Protein AF-A0A7X9HIU1-F1 (afdb_monomer_lite)

pLDDT: mean 94.87, std 4.96, range [56.41, 98.5]

Structure (mmCIF, N/CA/C/O backbone):
data_AF-A0A7X9HIU1-F1
#
_entry.id   AF-A0A7X9HIU1-F1
#
loop_
_atom_site.group_PDB
_atom_site.id
_atom_site.type_symbol
_atom_site.label_atom_id
_atom_site.label_alt_id
_atom_site.label_comp_id
_atom_site.label_asym_id
_atom_site.label_entity_id
_atom_site.label_seq_id
_atom_site.pdbx_PDB_ins_code
_atom_site.Cartn_x
_atom_site.Cartn_y
_atom_site.Cartn_z
_atom_site.occupancy
_atom_site.B_iso_or_equiv
_atom_site.auth_seq_id
_atom_site.auth_comp_id
_atom_site.auth_asym_id
_atom_site.auth_atom_id
_atom_site.pdbx_PDB_model_num
ATOM 1 N N . ALA A 1 1 ? 8.849 -2.759 -3.675 1.00 93.06 1 ALA A N 1
ATOM 2 C CA . ALA A 1 1 ? 7.814 -2.096 -4.500 1.00 93.06 1 ALA A CA 1
ATOM 3 C C . ALA A 1 1 ? 7.304 -3.008 -5.623 1.00 93.06 1 ALA A C 1
ATOM 5 O O . ALA A 1 1 ? 6.117 -3.291 -5.633 1.00 93.06 1 ALA A O 1
ATOM 6 N N . ALA A 1 2 ? 8.163 -3.540 -6.505 1.00 96.94 2 ALA A N 1
ATOM 7 C CA . ALA A 1 2 ? 7.735 -4.421 -7.608 1.00 96.94 2 ALA A CA 1
ATOM 8 C C . ALA A 1 2 ? 6.972 -5.684 -7.147 1.00 96.94 2 ALA A C 1
ATOM 10 O O . ALA A 1 2 ? 5.924 -6.000 -7.693 1.00 96.94 2 ALA A O 1
ATOM 11 N N . MET A 1 3 ? 7.424 -6.341 -6.072 1.00 96.50 3 MET A N 1
ATOM 12 C CA . MET A 1 3 ? 6.690 -7.457 -5.453 1.00 96.50 3 MET A CA 1
ATOM 13 C C . MET A 1 3 ? 5.281 -7.061 -4.973 1.00 96.50 3 MET A C 1
ATOM 15 O O . MET A 1 3 ? 4.337 -7.822 -5.133 1.00 96.50 3 MET A O 1
ATOM 19 N N . ILE A 1 4 ? 5.121 -5.850 -4.422 1.00 96.81 4 ILE A N 1
ATOM 20 C CA . ILE A 1 4 ? 3.811 -5.339 -3.981 1.00 96.81 4 ILE A CA 1
ATOM 21 C C . ILE A 1 4 ? 2.892 -5.179 -5.194 1.00 96.81 4 ILE A C 1
ATOM 23 O O . ILE A 1 4 ? 1.746 -5.608 -5.145 1.00 96.81 4 ILE A O 1
ATOM 27 N N . ARG A 1 5 ? 3.409 -4.622 -6.299 1.00 97.81 5 ARG A N 1
ATOM 28 C CA . ARG A 1 5 ? 2.667 -4.546 -7.562 1.00 97.81 5 ARG A CA 1
ATOM 29 C C . ARG A 1 5 ? 2.257 -5.930 -8.061 1.00 97.81 5 ARG A C 1
ATOM 31 O O . ARG A 1 5 ? 1.099 -6.092 -8.409 1.00 97.81 5 ARG A O 1
ATOM 38 N N . ARG A 1 6 ? 3.152 -6.926 -8.019 1.00 97.12 6 ARG A N 1
ATOM 39 C CA . ARG A 1 6 ? 2.823 -8.311 -8.400 1.00 97.12 6 ARG A CA 1
ATOM 40 C C . ARG A 1 6 ? 1.658 -8.864 -7.586 1.00 97.12 6 ARG A C 1
ATOM 42 O O . ARG A 1 6 ? 0.730 -9.407 -8.167 1.00 97.12 6 ARG A O 1
ATOM 49 N N . ASN A 1 7 ? 1.654 -8.647 -6.272 1.00 96.81 7 ASN A N 1
ATOM 50 C CA . ASN A 1 7 ? 0.540 -9.068 -5.421 1.00 96.81 7 ASN A CA 1
ATOM 51 C C . ASN A 1 7 ? -0.773 -8.354 -5.784 1.00 96.81 7 ASN A C 1
ATOM 53 O O . ASN A 1 7 ? -1.825 -8.983 -5.774 1.00 96.81 7 ASN A O 1
ATOM 57 N N . ILE A 1 8 ? -0.727 -7.060 -6.115 1.00 97.38 8 ILE A N 1
ATOM 58 C CA . ILE A 1 8 ? -1.911 -6.293 -6.541 1.00 97.38 8 ILE A CA 1
ATOM 59 C C . ILE A 1 8 ? -2.429 -6.786 -7.893 1.00 97.38 8 ILE A C 1
ATOM 61 O O . ILE A 1 8 ? -3.634 -6.964 -8.047 1.00 97.38 8 ILE A O 1
ATOM 65 N N . ASP A 1 9 ? -1.535 -7.041 -8.848 1.00 96.44 9 ASP A N 1
ATOM 66 C CA . ASP A 1 9 ? -1.896 -7.599 -10.151 1.00 96.44 9 ASP A CA 1
ATOM 67 C C . ASP A 1 9 ? -2.549 -8.981 -9.978 1.00 96.44 9 ASP A C 1
ATOM 69 O O . ASP A 1 9 ? -3.606 -9.229 -10.552 1.00 96.44 9 ASP A O 1
ATOM 73 N N . THR A 1 10 ? -2.018 -9.835 -9.094 1.00 96.44 10 THR A N 1
ATOM 74 C CA . THR A 1 10 ? -2.649 -11.118 -8.743 1.00 96.44 10 THR A CA 1
ATOM 75 C C . THR A 1 10 ? -4.026 -10.930 -8.106 1.00 96.44 10 THR A C 1
ATOM 77 O O . THR A 1 10 ? -4.976 -11.588 -8.508 1.00 96.44 10 THR A O 1
ATOM 80 N N . LEU A 1 11 ? -4.194 -10.015 -7.145 1.00 97.38 11 LEU A N 1
ATOM 81 C CA . LEU A 1 11 ? -5.517 -9.721 -6.571 1.00 97.38 11 LEU A CA 1
ATOM 82 C C . LEU A 1 11 ? -6.519 -9.288 -7.653 1.00 97.38 11 LEU A C 1
ATOM 84 O O . LEU A 1 11 ? -7.678 -9.708 -7.631 1.00 97.38 11 LEU A O 1
ATOM 88 N N . LYS A 1 12 ? -6.058 -8.510 -8.636 1.00 96.50 12 LYS A N 1
ATOM 89 C CA . LYS A 1 12 ? -6.869 -8.068 -9.771 1.00 96.50 12 LYS A CA 1
ATOM 90 C C . LYS A 1 12 ? -7.303 -9.226 -10.673 1.00 96.50 12 LYS A C 1
ATOM 92 O O . LYS A 1 12 ? -8.432 -9.201 -11.155 1.00 96.50 12 LYS A O 1
ATOM 97 N N . GLU A 1 13 ? -6.467 -10.248 -10.864 1.00 97.00 13 GLU A N 1
ATOM 98 C CA . GLU A 1 13 ? -6.839 -11.487 -11.574 1.00 97.00 13 GLU A CA 1
ATOM 99 C C . GLU A 1 13 ? -8.002 -12.222 -10.882 1.00 97.00 13 GLU A C 1
ATOM 101 O O . GLU A 1 13 ? -8.840 -12.816 -11.556 1.00 97.00 13 GLU A O 1
ATOM 106 N N . TYR A 1 14 ? -8.118 -12.103 -9.554 1.00 97.25 14 TYR A N 1
ATOM 107 C CA . TYR A 1 14 ? -9.252 -12.613 -8.769 1.00 97.25 14 TYR A CA 1
ATOM 108 C C . TYR A 1 14 ? -10.429 -11.624 -8.658 1.00 97.25 14 TYR A C 1
ATOM 110 O O . TYR A 1 14 ? -11.340 -11.829 -7.857 1.00 97.25 14 TYR A O 1
ATOM 118 N N . GLY A 1 15 ? -10.432 -10.540 -9.440 1.00 97.19 15 GLY A N 1
ATOM 119 C CA . GLY A 1 15 ? -11.500 -9.537 -9.439 1.00 97.19 15 GLY A CA 1
ATOM 120 C C . GLY A 1 15 ? -11.472 -8.573 -8.247 1.00 97.19 15 GLY A C 1
ATOM 121 O O . GLY A 1 15 ? -12.428 -7.826 -8.043 1.00 97.19 15 GLY A O 1
ATOM 122 N N . ILE A 1 16 ? -10.391 -8.555 -7.462 1.00 97.75 16 ILE A N 1
ATOM 123 C CA . ILE A 1 16 ? -10.243 -7.669 -6.305 1.00 97.75 16 ILE A CA 1
ATOM 124 C C . ILE A 1 16 ? -9.525 -6.390 -6.742 1.00 97.75 16 ILE A C 1
ATOM 126 O O . ILE A 1 16 ? -8.350 -6.402 -7.108 1.00 97.75 16 ILE A O 1
ATOM 130 N N . SER A 1 17 ? -10.230 -5.261 -6.675 1.00 96.00 17 SER A N 1
ATOM 131 C CA . SER A 1 17 ? -9.656 -3.942 -6.955 1.00 96.00 17 SER A CA 1
ATOM 132 C C . SER A 1 17 ? -9.084 -3.314 -5.685 1.00 96.00 17 SER A C 1
ATOM 134 O O . SER A 1 17 ? -9.811 -3.082 -4.721 1.00 96.00 17 SER A O 1
ATOM 136 N N . VAL A 1 18 ? -7.793 -2.977 -5.703 1.00 97.56 18 VAL A N 1
ATOM 137 C CA . VAL A 1 18 ? -7.126 -2.256 -4.610 1.00 97.56 18 VAL A CA 1
ATOM 138 C C . VAL A 1 18 ? -7.169 -0.755 -4.899 1.00 97.56 18 VAL A C 1
ATOM 140 O O . VAL A 1 18 ? -6.541 -0.288 -5.845 1.00 97.56 18 VAL A O 1
ATOM 143 N N . SER A 1 19 ? -7.913 0.004 -4.092 1.00 97.31 19 SER A N 1
ATOM 144 C CA . SER A 1 19 ? -8.050 1.461 -4.244 1.00 97.31 19 SER A CA 1
ATOM 145 C C . SER A 1 19 ? -6.983 2.262 -3.498 1.00 97.31 19 SER A C 1
ATOM 147 O O . SER A 1 19 ? -6.698 3.396 -3.869 1.00 97.31 19 SER A O 1
ATOM 149 N N . GLU A 1 20 ? -6.409 1.694 -2.438 1.00 97.06 20 GLU A N 1
ATOM 150 C CA . GLU A 1 20 ? -5.400 2.340 -1.601 1.00 97.06 20 GLU A CA 1
ATOM 151 C C . GLU A 1 20 ? -4.540 1.305 -0.866 1.00 97.06 20 GLU A C 1
ATOM 153 O O . GLU A 1 20 ? -4.964 0.169 -0.645 1.00 97.06 20 GLU A O 1
ATOM 158 N N . ILE A 1 21 ? -3.339 1.706 -0.448 1.00 97.12 21 ILE A N 1
ATOM 159 C CA . ILE A 1 21 ? -2.451 0.903 0.398 1.00 97.12 21 ILE A CA 1
ATOM 160 C C . ILE A 1 21 ? -2.119 1.706 1.648 1.00 97.12 21 ILE A C 1
ATOM 162 O O . ILE A 1 21 ? -1.564 2.799 1.563 1.00 97.12 21 ILE A O 1
ATOM 166 N N . ARG A 1 22 ? -2.383 1.139 2.826 1.00 95.44 22 ARG A N 1
ATOM 167 C CA . ARG A 1 22 ? -1.983 1.737 4.105 1.00 95.44 22 ARG A CA 1
ATOM 168 C C . ARG A 1 22 ? -0.627 1.181 4.526 1.00 95.44 22 ARG A C 1
ATOM 170 O O . ARG A 1 22 ? -0.509 0.003 4.851 1.00 95.44 22 ARG A O 1
ATOM 177 N N . ALA A 1 23 ? 0.405 2.016 4.474 1.00 95.00 23 ALA A N 1
ATOM 178 C CA . ALA A 1 23 ? 1.755 1.666 4.891 1.00 95.00 23 ALA A CA 1
ATOM 179 C C . ALA A 1 23 ? 1.914 1.873 6.400 1.00 95.00 23 ALA A C 1
ATOM 181 O O . ALA A 1 23 ? 1.660 2.961 6.913 1.00 95.00 23 ALA A O 1
ATOM 182 N N . LEU A 1 24 ? 2.379 0.829 7.087 1.00 92.69 24 LEU A N 1
ATOM 183 C CA . LEU A 1 24 ? 2.575 0.796 8.536 1.00 92.69 24 LEU A CA 1
ATOM 184 C C . LEU A 1 24 ? 4.041 0.475 8.878 1.00 92.69 24 LEU A C 1
ATOM 186 O O . LEU A 1 24 ? 4.794 -0.026 8.035 1.00 92.69 24 LEU A O 1
ATOM 190 N N . GLY A 1 25 ? 4.442 0.743 10.123 1.00 86.00 25 GLY A N 1
ATOM 191 C CA . GLY A 1 25 ? 5.772 0.419 10.647 1.00 86.00 25 GLY A CA 1
ATOM 192 C C . GLY A 1 25 ? 6.917 1.209 10.000 1.00 86.00 25 GLY A C 1
ATOM 193 O O . GLY A 1 25 ? 6.719 2.241 9.359 1.00 86.00 25 GLY A O 1
ATOM 194 N N . GLY A 1 26 ? 8.154 0.720 10.145 1.00 85.88 26 GLY A N 1
ATOM 195 C CA . GLY A 1 26 ? 9.356 1.444 9.701 1.00 85.88 26 GLY A CA 1
ATOM 196 C C . GLY A 1 26 ? 9.353 1.826 8.213 1.00 85.88 26 GLY A C 1
ATOM 197 O O . GLY A 1 26 ? 9.811 2.908 7.850 1.00 85.88 26 GLY A O 1
ATOM 198 N N . GLY A 1 27 ? 8.757 0.992 7.355 1.00 83.00 27 GLY A N 1
ATOM 199 C CA . GLY A 1 27 ? 8.625 1.254 5.918 1.00 83.00 27 GLY A CA 1
ATOM 200 C C . GLY A 1 27 ? 7.650 2.381 5.548 1.00 83.00 27 GLY A C 1
ATOM 201 O O . GLY A 1 27 ? 7.597 2.757 4.376 1.00 83.00 27 GLY A O 1
ATOM 202 N N . ALA A 1 28 ? 6.882 2.904 6.508 1.00 92.25 28 ALA A N 1
ATOM 203 C CA . ALA A 1 28 ? 5.998 4.057 6.342 1.00 92.25 28 ALA A CA 1
ATOM 204 C C . ALA A 1 28 ? 6.692 5.394 6.648 1.00 92.25 28 ALA A C 1
ATOM 206 O O . ALA A 1 28 ? 6.236 6.431 6.178 1.00 92.25 28 ALA A O 1
ATOM 207 N N . ARG A 1 29 ? 7.814 5.382 7.384 1.00 93.06 29 ARG A N 1
ATOM 208 C CA . ARG A 1 29 ? 8.516 6.598 7.840 1.00 93.06 29 ARG A CA 1
ATOM 209 C C . ARG A 1 29 ? 9.317 7.315 6.753 1.00 93.06 29 ARG A C 1
ATOM 211 O O . ARG A 1 29 ? 9.795 8.416 6.992 1.00 93.06 29 ARG A O 1
ATOM 218 N N . SER A 1 30 ? 9.511 6.697 5.587 1.00 96.12 30 SER A N 1
ATOM 219 C CA . SER A 1 30 ? 10.265 7.288 4.479 1.00 96.12 30 SER A CA 1
ATOM 220 C C . SER A 1 30 ? 9.320 7.807 3.390 1.00 96.12 30 SER A C 1
ATOM 222 O O . SER A 1 30 ? 8.762 6.995 2.644 1.00 96.12 30 SER A O 1
ATOM 224 N N . PRO A 1 31 ? 9.186 9.141 3.235 1.00 97.00 31 PRO A N 1
ATOM 225 C CA . PRO A 1 31 ? 8.373 9.741 2.177 1.00 97.00 31 PRO A CA 1
ATOM 226 C C . PRO A 1 31 ? 8.808 9.291 0.780 1.00 97.00 31 PRO A C 1
ATOM 228 O O . PRO A 1 31 ? 7.975 8.933 -0.046 1.00 97.00 31 PRO A O 1
ATOM 231 N N . LEU A 1 32 ? 10.124 9.210 0.543 1.00 97.12 32 LEU A N 1
ATOM 232 C CA . LEU A 1 32 ? 10.677 8.744 -0.729 1.00 97.12 32 LEU A CA 1
ATOM 233 C C . LEU A 1 32 ? 10.237 7.310 -1.043 1.00 97.12 32 LEU A C 1
ATOM 235 O O . LEU A 1 32 ? 9.743 7.042 -2.136 1.00 97.12 32 LEU A O 1
ATOM 239 N N . TRP A 1 33 ? 10.372 6.381 -0.091 1.00 97.06 33 TRP A N 1
ATOM 240 C CA . TRP A 1 33 ? 9.931 5.004 -0.316 1.00 97.06 33 TRP A CA 1
ATOM 241 C C . TRP A 1 33 ? 8.418 4.899 -0.498 1.00 97.06 33 TRP A C 1
ATOM 243 O O . TRP A 1 33 ? 7.964 4.050 -1.266 1.00 97.06 33 TRP A O 1
ATOM 253 N N . ASN A 1 34 ? 7.630 5.738 0.178 1.00 98.06 34 ASN A N 1
ATOM 254 C CA . ASN A 1 34 ? 6.186 5.801 -0.033 1.00 98.06 34 ASN A CA 1
ATOM 255 C C . ASN A 1 34 ? 5.841 6.268 -1.449 1.00 98.06 34 ASN A C 1
ATOM 257 O O . ASN A 1 34 ? 5.045 5.602 -2.109 1.00 98.06 34 ASN A O 1
ATOM 261 N N . GLN A 1 35 ? 6.509 7.306 -1.955 1.00 98.31 35 GLN A N 1
ATOM 262 C CA . GLN A 1 35 ? 6.324 7.763 -3.331 1.00 98.31 35 GLN A CA 1
ATOM 263 C C . GLN A 1 35 ? 6.742 6.693 -4.352 1.00 98.31 35 GLN A C 1
ATOM 265 O O . GLN A 1 35 ? 5.974 6.380 -5.254 1.00 98.31 35 GLN A O 1
ATOM 270 N N . ILE A 1 36 ? 7.896 6.036 -4.162 1.00 97.75 36 ILE A N 1
ATOM 271 C CA . ILE A 1 36 ? 8.346 4.931 -5.032 1.00 97.75 36 ILE A CA 1
ATOM 272 C C . ILE A 1 36 ? 7.320 3.791 -5.054 1.00 97.75 36 ILE A C 1
ATOM 274 O O . ILE A 1 36 ? 7.078 3.192 -6.101 1.00 97.75 36 ILE A O 1
ATOM 278 N N . LYS A 1 37 ? 6.721 3.453 -3.903 1.00 97.75 37 LYS A N 1
ATOM 279 C CA . LYS A 1 37 ? 5.654 2.444 -3.839 1.00 97.75 37 LYS A CA 1
ATOM 280 C C . LYS A 1 37 ? 4.434 2.903 -4.641 1.00 97.75 37 LYS A C 1
ATOM 282 O O . LYS A 1 37 ? 3.979 2.107 -5.453 1.00 97.75 37 LYS A O 1
ATOM 287 N N . ALA A 1 38 ? 3.972 4.143 -4.456 1.00 98.44 38 ALA A N 1
ATOM 288 C CA . ALA A 1 38 ? 2.823 4.703 -5.174 1.00 98.44 38 ALA A CA 1
ATOM 289 C C . ALA A 1 38 ? 3.034 4.683 -6.694 1.00 98.44 38 ALA A C 1
ATOM 291 O O . ALA A 1 38 ? 2.199 4.176 -7.439 1.00 98.44 38 ALA A O 1
ATOM 292 N N . ASP A 1 39 ? 4.184 5.178 -7.147 1.00 98.50 39 ASP A N 1
ATOM 293 C CA . ASP A 1 39 ? 4.526 5.258 -8.566 1.00 98.50 39 ASP A CA 1
ATOM 294 C C . ASP A 1 39 ? 4.700 3.870 -9.194 1.00 98.50 39 ASP A C 1
ATOM 296 O O . ASP A 1 39 ? 4.274 3.635 -10.323 1.00 98.50 39 ASP A O 1
ATOM 300 N N . MET A 1 40 ? 5.307 2.929 -8.460 1.00 98.25 40 MET A N 1
ATOM 301 C CA . MET A 1 40 ? 5.482 1.557 -8.927 1.00 98.25 40 MET A CA 1
ATOM 302 C C . MET A 1 40 ? 4.141 0.842 -9.077 1.00 98.25 40 MET A C 1
ATOM 304 O O . MET A 1 40 ? 3.927 0.202 -10.103 1.00 98.25 40 MET A O 1
ATOM 308 N N . THR A 1 41 ? 3.276 0.892 -8.058 1.00 97.75 41 THR A N 1
ATOM 309 C CA . THR A 1 41 ? 2.013 0.135 -8.025 1.00 97.75 41 THR A CA 1
ATOM 310 C C . THR A 1 41 ? 0.890 0.813 -8.800 1.00 97.75 41 THR A C 1
ATOM 312 O O . THR A 1 41 ? -0.063 0.137 -9.172 1.00 97.75 41 THR A O 1
ATOM 315 N N . GLY A 1 42 ? 0.973 2.127 -9.026 1.00 97.12 42 GLY A N 1
ATOM 316 C CA . GLY A 1 42 ? -0.144 2.912 -9.548 1.00 97.12 42 GLY A CA 1
ATOM 317 C C . GLY A 1 42 ? -1.297 3.063 -8.550 1.00 97.12 42 GLY A C 1
ATOM 318 O O . GLY A 1 42 ? -2.397 3.433 -8.950 1.00 97.12 42 GLY A O 1
ATOM 319 N N . VAL A 1 43 ? -1.064 2.778 -7.263 1.00 97.94 43 VAL A N 1
ATOM 320 C CA . VAL A 1 43 ? -2.071 2.830 -6.194 1.00 97.94 43 VAL A CA 1
ATOM 321 C C . VAL A 1 43 ? -1.613 3.813 -5.111 1.00 97.94 43 VAL A C 1
ATOM 323 O O . VAL A 1 43 ? -0.459 3.718 -4.683 1.00 97.94 43 VAL A O 1
ATOM 326 N N . PRO A 1 44 ? -2.480 4.724 -4.628 1.00 98.31 44 PRO A N 1
ATOM 327 C CA . PRO A 1 44 ? -2.140 5.649 -3.550 1.00 98.31 44 PRO A CA 1
ATOM 328 C C . PRO A 1 44 ? -1.620 4.943 -2.293 1.00 98.31 44 PRO A C 1
ATOM 330 O O . PRO A 1 44 ? -2.195 3.945 -1.845 1.00 98.31 44 PRO A O 1
ATOM 333 N N . ILE A 1 45 ? -0.555 5.488 -1.701 1.00 98.31 45 ILE A N 1
ATOM 334 C CA . ILE A 1 45 ? -0.018 5.039 -0.410 1.00 98.31 45 ILE A CA 1
ATOM 335 C C . ILE A 1 45 ? -0.422 6.035 0.669 1.00 98.31 45 ILE A C 1
ATOM 337 O O . ILE A 1 45 ? -0.132 7.220 0.547 1.00 98.31 45 ILE A O 1
ATOM 341 N N . LEU A 1 46 ? -1.034 5.557 1.746 1.00 97.81 46 LEU A N 1
ATOM 342 C CA . LEU A 1 46 ? -1.385 6.361 2.911 1.00 97.81 46 LEU A CA 1
ATOM 343 C C . LEU A 1 46 ? -0.561 5.906 4.114 1.00 97.81 46 LEU A C 1
ATOM 345 O O . LEU A 1 46 ? -0.357 4.708 4.314 1.00 97.81 46 LEU A O 1
ATOM 349 N N . THR A 1 47 ? -0.119 6.848 4.936 1.00 96.69 47 THR A N 1
ATOM 350 C CA . THR A 1 47 ? 0.476 6.574 6.251 1.00 96.69 47 THR A CA 1
ATOM 351 C C . THR A 1 47 ? -0.508 6.953 7.351 1.00 96.69 47 THR A C 1
ATOM 353 O O . THR A 1 47 ? -1.456 7.708 7.125 1.00 96.69 47 THR A O 1
ATOM 356 N N . VAL A 1 48 ? -0.312 6.419 8.552 1.00 94.75 48 VAL A N 1
ATOM 357 C CA . VAL A 1 48 ? -1.162 6.704 9.715 1.00 94.75 48 VAL A CA 1
ATOM 358 C C . VAL A 1 48 ? -0.380 7.458 10.785 1.00 94.75 48 VAL A C 1
ATOM 360 O O . VAL A 1 48 ? 0.845 7.382 10.828 1.00 94.75 48 VAL A O 1
ATOM 363 N N . GLU A 1 49 ? -1.082 8.208 11.633 1.00 91.75 49 GLU A N 1
ATOM 364 C CA . GLU A 1 49 ? -0.454 8.977 12.719 1.00 91.75 49 GLU A CA 1
ATOM 365 C C . GLU A 1 49 ? 0.142 8.079 13.811 1.00 91.75 49 GLU A C 1
ATOM 367 O O . GLU A 1 49 ? 1.155 8.432 14.410 1.00 91.75 49 GLU A O 1
ATOM 372 N N . ASN A 1 50 ? -0.485 6.928 14.074 1.00 85.50 50 ASN A N 1
ATOM 373 C CA . ASN A 1 50 ? -0.088 6.032 15.151 1.00 85.50 50 ASN A CA 1
ATOM 374 C C . ASN A 1 50 ? 0.837 4.920 14.639 1.00 85.50 50 ASN A C 1
ATOM 376 O O . ASN A 1 50 ? 0.417 4.078 13.845 1.00 85.50 50 ASN A O 1
ATOM 380 N N . ASP A 1 51 ? 2.075 4.894 15.133 1.00 82.88 51 ASP A N 1
ATOM 381 C CA . ASP A 1 51 ? 3.057 3.859 14.795 1.00 82.88 51 ASP A CA 1
ATOM 382 C C . ASP A 1 51 ? 2.697 2.487 15.411 1.00 82.88 51 ASP A C 1
ATOM 384 O O . ASP A 1 51 ? 2.961 1.448 14.800 1.00 82.88 51 ASP A O 1
ATOM 388 N N . GLU A 1 52 ? 2.004 2.464 16.557 1.00 87.31 52 GLU A N 1
ATOM 389 C CA . GLU A 1 52 ? 1.592 1.260 17.300 1.00 87.31 52 GLU A CA 1
ATOM 390 C C . GLU A 1 52 ? 0.269 0.678 16.775 1.00 87.31 52 GLU A C 1
ATOM 392 O O . GLU A 1 52 ? -0.675 0.378 17.513 1.00 87.31 52 GLU A O 1
ATOM 397 N N . THR A 1 53 ? 0.180 0.515 15.455 1.00 90.12 53 THR A N 1
ATOM 398 C CA . THR A 1 53 ? -1.036 0.025 14.785 1.00 90.12 53 THR A CA 1
ATOM 399 C C . THR A 1 53 ? -1.593 -1.310 15.299 1.00 90.12 53 THR A C 1
ATOM 401 O O . THR A 1 53 ? -2.822 -1.413 15.368 1.00 90.12 53 THR A O 1
ATOM 404 N N . PRO A 1 54 ? -0.788 -2.309 15.729 1.00 92.12 54 PRO A N 1
ATOM 405 C CA . PRO A 1 54 ? -1.343 -3.531 16.313 1.00 92.12 54 PRO A CA 1
ATOM 406 C C . PRO A 1 54 ? -2.061 -3.270 17.643 1.00 92.12 54 PRO A C 1
ATOM 408 O O . PRO A 1 54 ? -3.132 -3.826 17.881 1.00 92.12 54 PRO A O 1
ATOM 411 N N . ALA A 1 55 ? -1.512 -2.387 18.485 1.00 93.38 55 ALA A N 1
ATOM 412 C CA . ALA A 1 55 ? -2.113 -2.025 19.767 1.00 93.38 55 ALA A CA 1
ATOM 413 C C . ALA A 1 55 ? -3.436 -1.272 19.568 1.00 93.38 55 ALA A C 1
ATOM 415 O O . ALA A 1 55 ? -4.418 -1.557 20.252 1.00 93.38 55 ALA A O 1
ATOM 416 N N . VAL A 1 56 ? -3.499 -0.373 18.579 1.00 93.25 56 VAL A N 1
ATOM 417 C CA . VAL A 1 56 ? -4.753 0.295 18.191 1.00 93.25 56 VAL A CA 1
ATOM 418 C C . VAL A 1 56 ? -5.797 -0.718 17.731 1.00 93.25 56 VAL A C 1
ATOM 420 O O . VAL A 1 56 ? -6.950 -0.625 18.141 1.00 93.25 56 VAL A O 1
ATOM 423 N N . GLY A 1 57 ? -5.408 -1.706 16.920 1.00 93.81 57 GLY A N 1
ATOM 424 C CA . GLY A 1 57 ? -6.310 -2.777 16.492 1.00 93.81 57 GLY A CA 1
ATOM 425 C C . GLY A 1 57 ? -6.870 -3.578 17.670 1.00 93.81 57 GLY A C 1
ATOM 426 O O . GLY A 1 57 ? -8.076 -3.810 17.740 1.00 93.81 57 GLY A O 1
ATOM 427 N N . ALA A 1 58 ? -6.021 -3.932 18.638 1.00 95.69 58 ALA A N 1
ATOM 428 C CA . ALA A 1 58 ? -6.453 -4.605 19.862 1.00 95.69 58 ALA A CA 1
ATOM 429 C C . ALA A 1 58 ? -7.418 -3.738 20.691 1.00 95.69 58 ALA A C 1
ATOM 431 O O . ALA A 1 58 ? -8.438 -4.237 21.163 1.00 95.69 58 ALA A O 1
ATOM 432 N N . ALA A 1 59 ? -7.145 -2.436 20.821 1.00 94.44 59 ALA A N 1
ATOM 433 C CA . ALA A 1 59 ? -8.020 -1.499 21.526 1.00 94.44 59 ALA A CA 1
ATOM 434 C C . ALA A 1 59 ? -9.378 -1.316 20.826 1.00 94.44 59 ALA A C 1
ATOM 436 O O . ALA A 1 59 ? -10.402 -1.237 21.500 1.00 94.44 59 ALA A O 1
ATOM 437 N N . VAL A 1 60 ? -9.404 -1.295 19.488 1.00 95.56 60 VAL A N 1
ATOM 438 C CA . VAL A 1 60 ? -10.644 -1.273 18.693 1.00 95.56 60 VAL A CA 1
ATOM 439 C C . VAL A 1 60 ? -11.503 -2.503 18.999 1.00 95.56 60 VAL A C 1
ATOM 441 O O . VAL A 1 60 ? -12.688 -2.354 19.288 1.00 95.56 60 VAL A O 1
ATOM 444 N N . LEU A 1 61 ? -10.906 -3.700 18.981 1.00 96.44 61 LEU A N 1
ATOM 445 C CA . LEU A 1 61 ? -11.614 -4.954 19.262 1.00 96.44 61 LEU A CA 1
ATOM 446 C C . LEU A 1 61 ? -12.110 -5.020 20.713 1.00 96.44 61 LEU A C 1
ATOM 448 O O . LEU A 1 61 ? -13.259 -5.371 20.956 1.00 96.44 61 LEU A O 1
ATOM 452 N N . ALA A 1 62 ? -11.270 -4.643 21.680 1.00 96.19 62 ALA A N 1
ATOM 453 C CA . ALA A 1 62 ? -11.658 -4.616 23.089 1.00 96.19 62 ALA A CA 1
ATOM 454 C C . ALA A 1 62 ? -12.755 -3.576 23.370 1.00 96.19 62 ALA A C 1
ATOM 456 O O . ALA A 1 62 ? -13.654 -3.821 24.173 1.00 96.19 62 ALA A O 1
ATOM 457 N N . GLY A 1 63 ? -12.701 -2.417 22.710 1.00 95.25 63 GLY A N 1
ATOM 458 C CA . GLY A 1 63 ? -13.711 -1.372 22.834 1.00 95.25 63 GLY A CA 1
ATOM 459 C C . GLY A 1 63 ? -15.072 -1.787 22.271 1.00 95.25 63 GLY A C 1
ATOM 460 O O . GLY A 1 63 ? -16.094 -1.485 22.876 1.00 95.25 63 GLY A O 1
ATOM 461 N N . GLU A 1 64 ? -15.109 -2.519 21.158 1.00 95.94 64 GLU A N 1
ATOM 462 C CA . GLU A 1 64 ? -16.362 -3.087 20.642 1.00 95.94 64 GLU A CA 1
ATOM 463 C C . GLU A 1 64 ? -16.890 -4.205 21.557 1.00 95.94 64 GLU A C 1
ATOM 465 O O . GLU A 1 64 ? -18.023 -4.118 22.027 1.00 95.94 64 GLU A O 1
ATOM 470 N N . GLY A 1 65 ? -16.045 -5.165 21.951 1.00 96.00 65 GLY A N 1
ATOM 471 C CA . GLY A 1 65 ? -16.449 -6.271 22.830 1.00 96.00 65 GLY A CA 1
ATOM 472 C C . GLY A 1 65 ? -16.866 -5.855 24.249 1.00 96.00 65 GLY A C 1
ATOM 473 O O . GLY A 1 65 ? -17.582 -6.593 24.922 1.00 96.00 65 GLY A O 1
ATOM 474 N N . SER A 1 66 ? -16.446 -4.672 24.710 1.00 96.62 66 SER A N 1
ATOM 475 C CA . SER A 1 66 ? -16.870 -4.079 25.991 1.00 96.62 66 SER A CA 1
ATOM 476 C C . SER A 1 66 ? -18.075 -3.137 25.870 1.00 96.62 66 SER A C 1
ATOM 478 O O . SER A 1 66 ? -18.541 -2.618 26.883 1.00 96.62 66 SER A O 1
ATOM 480 N N . GLY A 1 67 ? -18.586 -2.903 24.657 1.00 95.12 67 GLY A N 1
ATOM 481 C CA . GLY A 1 67 ? -19.691 -1.978 24.392 1.00 95.12 67 GLY A CA 1
ATOM 482 C C . GLY A 1 67 ? -19.313 -0.492 24.445 1.00 95.12 67 GLY A C 1
ATOM 483 O O . GLY A 1 67 ? -20.198 0.360 24.405 1.00 95.12 67 GLY A O 1
ATOM 484 N N . LEU A 1 68 ? -18.018 -0.158 24.517 1.00 96.44 68 LEU A N 1
ATOM 485 C CA . LEU A 1 68 ? -17.530 1.225 24.452 1.00 96.44 68 LEU A CA 1
ATOM 486 C C . LEU A 1 68 ? -17.773 1.848 23.070 1.00 96.44 68 LEU A C 1
ATOM 488 O O . LEU A 1 68 ? -18.049 3.044 22.967 1.00 96.44 68 LEU A O 1
ATOM 492 N N . PHE A 1 69 ? -17.675 1.043 22.010 1.00 95.62 69 PHE A N 1
ATOM 493 C CA . PHE A 1 69 ? -17.995 1.458 20.648 1.00 95.62 69 PHE A CA 1
ATOM 494 C C . PHE A 1 69 ? -19.179 0.659 20.099 1.00 95.62 69 PHE A C 1
ATOM 496 O O . PHE A 1 69 ? -19.257 -0.543 20.339 1.00 95.62 69 PHE A O 1
ATOM 503 N N . PRO A 1 70 ? -20.072 1.296 19.317 1.00 93.19 70 PRO A N 1
ATOM 504 C CA . PRO A 1 70 ? -21.250 0.625 18.769 1.00 93.19 70 PRO A CA 1
ATOM 505 C C . PRO A 1 70 ? -20.901 -0.417 17.699 1.00 93.19 70 PRO A C 1
ATOM 507 O O . PRO A 1 70 ? -21.656 -1.362 17.501 1.00 93.19 70 PRO A O 1
ATOM 510 N N . ASP A 1 71 ? -19.786 -0.224 16.988 1.00 95.31 71 ASP A N 1
ATOM 511 C CA . ASP A 1 71 ? -19.273 -1.140 15.974 1.00 95.31 71 ASP A CA 1
ATOM 512 C C . ASP A 1 71 ? -17.792 -0.840 15.655 1.00 95.31 71 ASP A C 1
ATOM 514 O O . ASP A 1 71 ? -17.264 0.243 15.950 1.00 95.31 71 ASP A O 1
ATOM 518 N N . LEU A 1 72 ? -17.120 -1.788 14.992 1.00 94.44 72 LEU A N 1
ATOM 519 C CA . LEU A 1 72 ? -15.706 -1.676 14.608 1.00 94.44 72 LEU A CA 1
ATOM 520 C C . LEU A 1 72 ? -15.419 -0.504 13.662 1.00 94.44 72 LEU A C 1
ATOM 522 O O . LEU A 1 72 ? -14.334 0.080 13.706 1.00 94.44 72 LEU A O 1
ATOM 526 N N . LYS A 1 73 ? -16.365 -0.139 12.792 1.00 94.38 73 LYS A N 1
ATOM 527 C CA . LYS A 1 73 ? -16.189 0.961 11.835 1.00 94.38 73 LYS A CA 1
ATOM 528 C C . LYS A 1 73 ? -16.168 2.294 12.572 1.00 94.38 73 LYS A C 1
ATOM 530 O O . LYS A 1 73 ? -15.361 3.162 12.240 1.00 94.38 73 LYS A O 1
ATOM 535 N N . ASN A 1 74 ? -17.023 2.452 13.577 1.00 93.44 74 ASN A N 1
ATOM 536 C CA . ASN A 1 74 ? -17.061 3.614 14.446 1.00 93.44 74 ASN A CA 1
ATOM 537 C C . ASN A 1 74 ? -15.762 3.731 15.259 1.00 93.44 74 ASN A C 1
ATOM 539 O O . ASN A 1 74 ? -15.094 4.761 15.177 1.00 93.44 74 ASN A O 1
ATOM 543 N N . ALA A 1 75 ? -15.346 2.648 15.921 1.00 94.19 75 ALA A N 1
ATOM 544 C CA . ALA A 1 75 ? -14.089 2.586 16.667 1.00 94.19 75 ALA A CA 1
ATOM 545 C C . ALA A 1 75 ? -12.876 2.952 15.790 1.00 94.19 75 ALA A C 1
ATOM 547 O O . ALA A 1 75 ? -12.070 3.814 16.140 1.00 94.19 75 ALA A O 1
ATOM 548 N N . THR A 1 76 ? -12.786 2.360 14.594 1.00 93.19 76 THR A N 1
ATOM 549 C CA . THR A 1 76 ? -11.679 2.600 13.655 1.00 93.19 76 THR A CA 1
ATOM 550 C C . THR A 1 76 ? -11.633 4.056 13.190 1.00 93.19 76 THR A C 1
ATOM 552 O O . THR A 1 76 ? -10.553 4.634 13.127 1.00 93.19 76 THR A O 1
ATOM 555 N N . ARG A 1 77 ? -12.780 4.689 12.900 1.00 92.25 77 ARG A N 1
ATOM 556 C CA . ARG A 1 77 ? -12.824 6.114 12.512 1.00 92.25 77 ARG A CA 1
ATOM 557 C C . ARG A 1 77 ? -12.351 7.050 13.620 1.00 92.25 77 ARG A C 1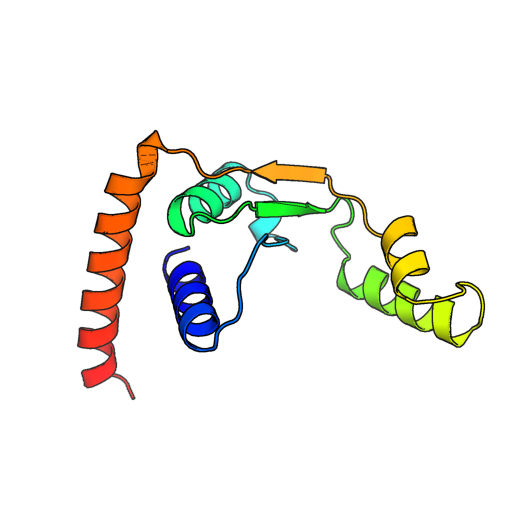
ATOM 559 O O . ARG A 1 77 ? -11.799 8.101 13.314 1.00 92.25 77 ARG A O 1
ATOM 566 N N . GLN A 1 78 ? -12.607 6.704 14.879 1.00 91.94 78 GLN A N 1
ATOM 567 C CA . GLN A 1 78 ? -12.187 7.526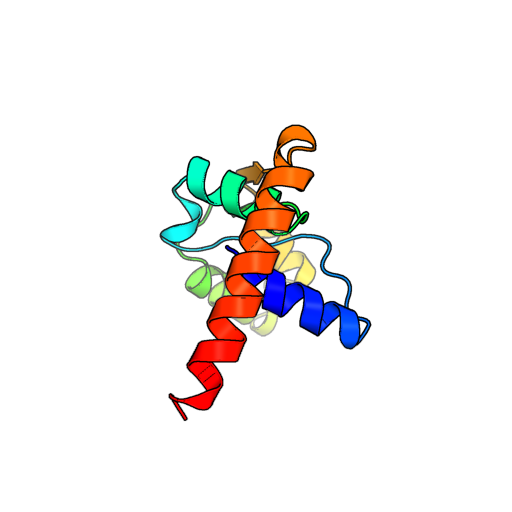 16.012 1.00 91.94 78 GLN A CA 1
ATOM 568 C C . GLN A 1 78 ? -10.692 7.365 16.314 1.00 91.94 78 GLN A C 1
ATOM 570 O O . GLN A 1 78 ? -10.033 8.341 16.676 1.00 91.94 78 GLN A O 1
ATOM 575 N N . LEU A 1 79 ? -10.160 6.150 16.150 1.00 92.25 79 LEU A N 1
ATOM 576 C CA . LEU A 1 79 ? -8.812 5.791 16.598 1.00 92.25 79 LEU A CA 1
ATOM 577 C C . LEU A 1 79 ? -7.745 5.802 15.492 1.00 92.25 79 LEU A C 1
ATOM 579 O O . LEU A 1 79 ? -6.559 5.909 15.800 1.00 92.25 79 LEU A O 1
ATOM 583 N N . VAL A 1 80 ? -8.126 5.710 14.215 1.00 93.50 80 VAL A N 1
ATOM 584 C CA . VAL A 1 80 ? -7.185 5.678 13.084 1.00 93.50 80 VAL A CA 1
ATOM 585 C C . VAL A 1 80 ? -7.269 6.970 12.283 1.00 93.50 80 VAL A C 1
ATOM 587 O O . VAL A 1 80 ? -8.291 7.276 11.670 1.00 93.50 80 VAL A O 1
ATOM 590 N N . ARG A 1 81 ? -6.152 7.698 12.228 1.00 94.06 81 ARG A N 1
ATOM 591 C CA . ARG A 1 81 ? -6.004 8.941 11.464 1.00 94.06 81 ARG A CA 1
ATOM 592 C C . ARG A 1 81 ? -4.927 8.793 10.403 1.00 94.06 81 ARG A C 1
ATOM 594 O O . ARG A 1 81 ? -3.866 8.225 10.667 1.00 94.06 81 ARG A O 1
ATOM 601 N N . ILE A 1 82 ? -5.225 9.279 9.200 1.00 95.56 82 ILE A N 1
ATOM 602 C CA . ILE A 1 82 ? -4.265 9.349 8.096 1.00 95.56 82 ILE A CA 1
ATOM 603 C C . ILE A 1 82 ? -3.330 10.526 8.351 1.00 95.56 82 ILE A C 1
ATOM 605 O O . ILE A 1 82 ? -3.799 11.621 8.642 1.00 95.56 82 ILE A O 1
ATOM 609 N N . ARG A 1 83 ? -2.026 10.290 8.215 1.00 95.25 83 ARG A N 1
ATOM 610 C CA . ARG A 1 83 ? -0.992 11.312 8.384 1.00 95.25 83 ARG A CA 1
ATOM 611 C C . ARG A 1 83 ? -0.621 11.949 7.048 1.00 95.25 83 ARG A C 1
ATOM 613 O O . ARG A 1 83 ? -0.721 13.159 6.895 1.00 95.25 83 ARG A O 1
ATOM 620 N N . GLU A 1 84 ? -0.208 11.136 6.080 1.00 96.81 84 GLU A N 1
ATOM 621 C CA . GLU A 1 84 ? 0.200 11.585 4.745 1.00 96.81 84 GLU A CA 1
ATOM 622 C C . GLU A 1 84 ? -0.380 10.672 3.661 1.00 96.81 84 GLU A C 1
ATOM 624 O O . GLU A 1 84 ? -0.689 9.503 3.903 1.00 96.81 84 GLU A O 1
ATOM 629 N N . SER A 1 85 ? -0.501 11.215 2.450 1.00 98.00 85 SER A N 1
ATOM 630 C CA . SER A 1 85 ? -0.932 10.495 1.254 1.00 98.00 85 SER A CA 1
ATOM 631 C C . SER A 1 85 ? 0.037 10.767 0.107 1.00 98.00 85 SER A C 1
ATOM 633 O O . SER A 1 85 ? 0.442 11.907 -0.115 1.00 98.00 85 SER A O 1
ATOM 635 N N . PHE A 1 86 ? 0.393 9.712 -0.620 1.00 98.44 86 PHE A N 1
ATOM 636 C CA . PHE A 1 86 ? 1.308 9.729 -1.754 1.00 98.44 86 PHE A CA 1
ATOM 637 C C . PHE A 1 86 ? 0.573 9.179 -2.974 1.00 98.44 86 PHE A C 1
ATOM 639 O O . PHE A 1 86 ? 0.298 7.978 -3.061 1.00 98.44 86 PHE A O 1
ATOM 646 N N . SER A 1 87 ? 0.240 10.067 -3.907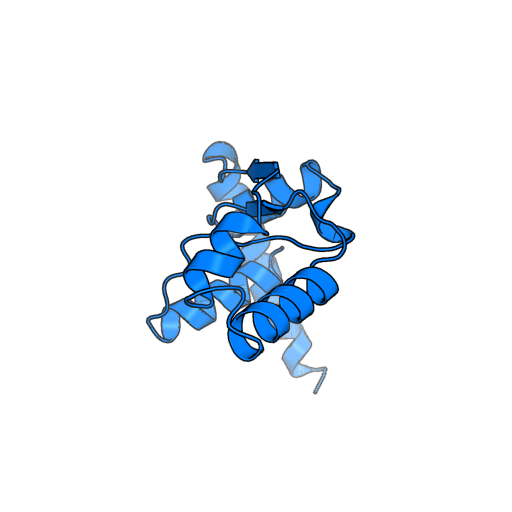 1.00 98.44 87 SER A N 1
ATOM 647 C CA . SER A 1 87 ? -0.431 9.705 -5.156 1.00 98.44 87 SER A CA 1
ATOM 648 C C . SER A 1 87 ? 0.587 9.294 -6.223 1.00 98.44 87 SER A C 1
ATOM 650 O O . SER A 1 87 ? 1.661 9.898 -6.286 1.00 98.44 87 SER A O 1
ATOM 652 N N . PRO A 1 88 ? 0.263 8.319 -7.093 1.00 98.00 88 PRO A N 1
ATOM 653 C CA . PRO A 1 88 ? 1.125 7.954 -8.211 1.00 98.00 88 PRO A CA 1
ATOM 654 C C . PRO A 1 88 ? 1.390 9.155 -9.119 1.00 98.00 88 PRO A C 1
ATOM 656 O O . PRO A 1 88 ? 0.462 9.864 -9.515 1.00 98.00 88 PRO A O 1
ATOM 659 N N . ASN A 1 89 ? 2.649 9.366 -9.479 1.00 97.81 89 ASN A N 1
ATOM 660 C CA . ASN A 1 89 ? 3.061 10.417 -10.390 1.00 97.81 89 ASN A CA 1
ATOM 661 C C . ASN A 1 89 ? 3.089 9.889 -11.840 1.00 97.81 89 ASN A C 1
ATOM 663 O O . ASN A 1 89 ? 3.898 9.006 -12.160 1.00 97.81 89 ASN A O 1
ATOM 667 N N . PRO A 1 90 ? 2.270 10.453 -12.752 1.00 96.88 90 PRO A N 1
ATOM 668 C CA . PRO A 1 90 ? 2.209 10.022 -14.146 1.00 96.88 90 PRO A CA 1
ATOM 669 C C . PRO A 1 90 ? 3.554 10.046 -14.880 1.00 96.88 90 PRO A C 1
ATOM 671 O O . PRO A 1 90 ? 3.780 9.222 -15.768 1.00 96.88 90 PRO A O 1
ATOM 674 N N . ALA A 1 91 ? 4.467 10.941 -14.487 1.00 97.75 91 ALA A N 1
ATOM 675 C CA . ALA A 1 91 ? 5.782 11.082 -15.107 1.00 97.75 91 ALA A CA 1
ATOM 676 C C . ALA A 1 91 ? 6.646 9.814 -14.988 1.00 97.75 91 ALA A C 1
ATOM 678 O O . ALA A 1 91 ? 7.506 9.577 -15.835 1.00 97.75 91 ALA A O 1
ATOM 679 N N . PHE A 1 92 ? 6.409 8.975 -13.974 1.00 96.44 92 PHE A N 1
ATOM 680 C CA . PHE A 1 92 ? 7.207 7.771 -13.728 1.00 96.44 92 PHE A CA 1
ATOM 681 C C . PHE A 1 92 ? 6.542 6.469 -14.187 1.00 96.44 92 PHE A C 1
ATOM 683 O O . PHE A 1 92 ? 7.172 5.413 -14.095 1.00 96.44 92 PHE A O 1
ATOM 690 N N . ILE A 1 93 ? 5.317 6.514 -14.729 1.00 94.25 93 ILE A N 1
ATOM 691 C CA . ILE A 1 93 ? 4.573 5.311 -15.144 1.00 94.25 93 ILE A CA 1
ATOM 692 C C . ILE A 1 93 ? 5.387 4.471 -16.133 1.00 94.25 93 ILE A C 1
ATOM 694 O O . ILE A 1 93 ? 5.550 3.266 -15.936 1.00 94.25 93 ILE A O 1
ATOM 698 N N . SER A 1 94 ? 5.921 5.095 -17.189 1.00 96.88 94 SER A N 1
ATOM 699 C CA . SER A 1 94 ? 6.699 4.385 -18.216 1.00 96.88 94 SER A CA 1
ATOM 700 C C . SER A 1 94 ? 7.941 3.719 -17.615 1.00 96.88 94 SER A C 1
ATOM 702 O O . SER A 1 94 ? 8.157 2.516 -17.788 1.00 96.88 94 SER A O 1
ATOM 704 N N . THR A 1 95 ? 8.694 4.477 -16.814 1.00 97.50 95 THR A N 1
ATOM 705 C CA . THR A 1 95 ? 9.909 4.014 -16.138 1.00 97.50 95 THR A CA 1
ATOM 706 C C . THR A 1 95 ? 9.628 2.817 -15.235 1.00 97.50 95 THR A C 1
ATOM 708 O O . THR A 1 95 ? 10.275 1.777 -15.357 1.00 97.50 95 THR A O 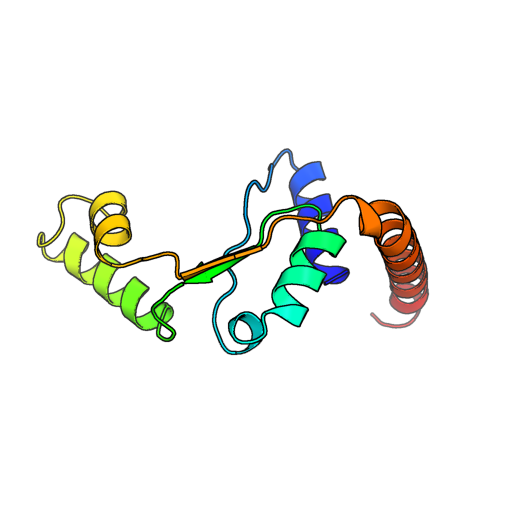1
ATOM 711 N N . TYR A 1 96 ? 8.633 2.912 -14.351 1.00 98.06 96 TYR A N 1
ATOM 712 C CA . TYR A 1 96 ? 8.330 1.821 -13.429 1.00 98.06 96 TYR A CA 1
ATOM 713 C C . TYR A 1 96 ? 7.676 0.618 -14.106 1.00 98.06 96 TYR A C 1
ATOM 715 O O . TYR A 1 96 ? 7.900 -0.506 -13.662 1.00 98.06 96 TYR A O 1
ATOM 723 N N . ASN A 1 97 ? 6.948 0.805 -15.210 1.00 97.56 97 ASN A N 1
ATOM 724 C CA . ASN A 1 97 ? 6.476 -0.310 -16.031 1.00 97.56 97 ASN A CA 1
ATOM 725 C C . ASN A 1 97 ? 7.639 -1.112 -16.629 1.00 97.56 97 ASN A C 1
ATOM 727 O O . ASN A 1 97 ? 7.586 -2.343 -16.642 1.00 97.56 97 ASN A O 1
ATOM 731 N N . GLU A 1 98 ? 8.700 -0.449 -17.097 1.00 98.06 98 GLU A N 1
ATOM 732 C CA . GLU A 1 98 ? 9.893 -1.153 -17.574 1.00 98.06 98 GLU A CA 1
ATOM 733 C C . GLU A 1 98 ? 10.620 -1.883 -16.437 1.00 98.06 98 GLU A C 1
ATOM 735 O O . GLU A 1 98 ? 10.953 -3.063 -16.580 1.00 98.06 98 GLU A O 1
ATOM 740 N N . VAL A 1 99 ? 10.817 -1.220 -15.293 1.00 97.81 99 VAL A N 1
ATOM 741 C CA . VAL A 1 99 ? 11.440 -1.839 -14.110 1.00 97.81 99 VAL A CA 1
ATOM 742 C C . VAL A 1 99 ? 10.645 -3.061 -13.649 1.00 97.81 99 VAL A C 1
ATOM 744 O O . VAL A 1 99 ? 11.228 -4.110 -13.378 1.00 97.81 99 VAL A O 1
ATOM 747 N N . TYR A 1 100 ? 9.317 -2.957 -13.600 1.00 98.19 100 TYR A N 1
ATOM 748 C CA . TYR A 1 100 ? 8.445 -4.058 -13.209 1.00 98.19 100 TYR A CA 1
ATOM 749 C C . TYR A 1 100 ? 8.543 -5.245 -14.170 1.00 98.19 100 TYR A C 1
ATOM 751 O O . TYR A 1 100 ? 8.710 -6.380 -13.730 1.00 98.19 100 TYR A O 1
ATOM 759 N N . ARG A 1 101 ? 8.548 -4.988 -15.484 1.00 97.94 101 ARG A N 1
ATOM 760 C CA . ARG A 1 101 ? 8.728 -6.033 -16.502 1.00 97.94 101 ARG A CA 1
ATOM 761 C C . ARG A 1 101 ? 10.043 -6.791 -16.310 1.00 97.94 101 ARG A C 1
ATOM 763 O O . ARG A 1 101 ? 10.054 -8.020 -16.356 1.00 97.94 101 ARG A O 1
ATOM 770 N N . ARG A 1 102 ? 11.144 -6.068 -16.067 1.00 97.81 102 ARG A N 1
ATOM 771 C CA . ARG A 1 102 ? 12.464 -6.664 -15.792 1.00 97.81 102 ARG A CA 1
ATOM 772 C C . ARG A 1 102 ? 12.457 -7.485 -14.503 1.00 97.81 102 ARG A C 1
ATOM 774 O O . ARG A 1 102 ? 13.007 -8.582 -14.485 1.00 97.81 102 ARG A O 1
ATOM 781 N N . TYR A 1 103 ? 11.804 -6.985 -13.453 1.00 97.38 103 TYR A N 1
ATOM 782 C CA . TYR A 1 103 ? 11.632 -7.715 -12.197 1.00 97.38 103 TYR A CA 1
ATOM 783 C C . TYR A 1 103 ? 10.887 -9.043 -12.397 1.00 97.38 103 TYR A C 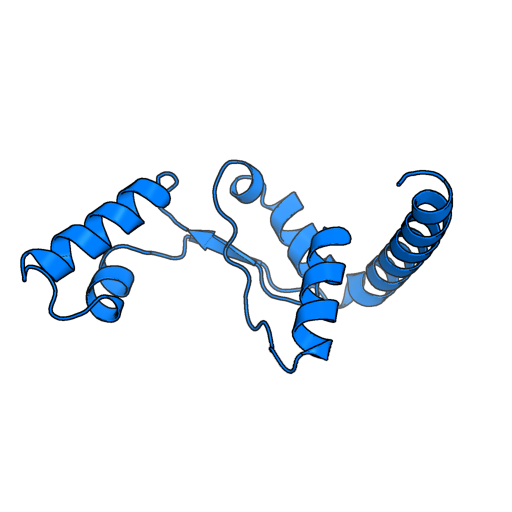1
ATOM 785 O O . TYR A 1 103 ? 11.373 -10.071 -11.931 1.00 97.38 103 TYR A O 1
ATOM 793 N N . CYS A 1 104 ? 9.757 -9.050 -13.115 1.00 95.94 104 CYS A N 1
ATOM 794 C CA . CYS A 1 104 ? 8.994 -10.275 -13.379 1.00 95.94 104 CYS A CA 1
ATOM 795 C C . CYS A 1 104 ? 9.808 -11.285 -14.191 1.00 95.94 104 CYS A C 1
ATOM 797 O O . CYS A 1 104 ? 9.922 -12.436 -13.782 1.00 95.94 104 CYS A O 1
ATOM 799 N N . MET A 1 105 ? 10.453 -10.837 -15.274 1.00 96.62 105 MET A N 1
ATOM 800 C CA . MET A 1 105 ? 11.314 -11.691 -16.097 1.00 96.62 105 MET A CA 1
ATOM 801 C C . MET A 1 105 ? 12.420 -12.355 -15.269 1.00 96.62 105 MET A C 1
ATOM 803 O O . MET A 1 105 ? 12.642 -13.560 -15.385 1.00 96.62 105 MET A O 1
ATOM 807 N N . LEU A 1 106 ? 13.097 -11.582 -14.412 1.00 95.81 106 LEU A N 1
ATOM 808 C CA . LEU A 1 106 ? 14.135 -12.111 -13.532 1.00 95.81 106 LEU A CA 1
ATOM 809 C C . LEU A 1 106 ? 13.552 -13.085 -12.502 1.00 95.81 106 LEU A C 1
ATOM 811 O O . LEU A 1 106 ? 14.082 -14.176 -12.331 1.00 95.81 106 LEU A O 1
ATOM 815 N N . SER A 1 107 ? 12.457 -12.718 -11.836 1.00 94.00 107 SER A N 1
ATOM 816 C CA . SER A 1 107 ? 11.804 -13.573 -10.840 1.00 94.00 107 SER A CA 1
ATOM 817 C C . SER A 1 107 ? 11.385 -14.920 -11.432 1.00 94.00 107 SER A C 1
ATOM 819 O O . SER A 1 107 ? 11.620 -15.952 -10.811 1.00 94.00 107 SER A O 1
ATOM 821 N N . ASP A 1 108 ? 10.806 -14.925 -12.631 1.00 93.50 108 ASP A N 1
ATOM 822 C CA . ASP A 1 108 ? 10.347 -16.147 -13.293 1.00 93.50 108 ASP A CA 1
ATOM 823 C C . ASP A 1 108 ? 11.519 -17.008 -13.788 1.00 93.50 108 ASP A C 1
ATOM 825 O O . ASP A 1 108 ? 11.418 -18.234 -13.815 1.00 93.50 108 ASP A O 1
ATOM 829 N N . LEU A 1 109 ? 12.652 -16.390 -14.143 1.00 95.31 109 LEU A N 1
ATOM 830 C CA . LEU A 1 109 ? 13.890 -17.108 -14.445 1.00 95.31 109 LEU A CA 1
ATOM 831 C C . LEU A 1 109 ? 14.454 -17.792 -13.194 1.00 95.31 109 LEU A C 1
ATOM 833 O O . LEU A 1 109 ? 14.763 -18.981 -13.244 1.00 95.31 109 LEU A O 1
ATOM 837 N N . LEU A 1 110 ? 14.575 -17.061 -12.081 1.00 94.88 110 LEU A N 1
ATOM 838 C CA . LEU A 1 110 ? 15.158 -17.576 -10.838 1.00 94.88 110 LEU A CA 1
ATOM 839 C C . LEU A 1 110 ? 14.288 -18.678 -10.211 1.00 94.88 110 LEU A C 1
ATOM 841 O O . LEU A 1 110 ? 14.825 -19.688 -9.762 1.00 94.88 110 LEU A O 1
ATOM 845 N N . ASN A 1 111 ? 12.959 -18.560 -10.264 1.00 91.94 111 ASN A N 1
ATOM 846 C CA . ASN A 1 111 ? 12.035 -19.580 -9.743 1.00 91.94 111 ASN A CA 1
ATOM 847 C C . ASN A 1 111 ? 12.195 -20.966 -10.403 1.00 91.94 111 ASN A C 1
ATOM 849 O O . ASN A 1 111 ? 11.744 -21.967 -9.854 1.00 91.94 111 ASN A O 1
ATOM 853 N N . LYS A 1 112 ? 12.843 -21.064 -11.573 1.00 90.75 112 LYS A N 1
ATOM 854 C CA . LYS A 1 112 ? 13.170 -22.363 -12.191 1.00 90.75 112 LYS A CA 1
ATOM 855 C C . LYS A 1 112 ? 14.277 -23.112 -11.446 1.00 90.75 112 LYS A C 1
ATOM 857 O O . LYS A 1 112 ? 14.353 -24.332 -11.557 1.00 90.75 112 LYS A O 1
ATOM 862 N N . TYR A 1 113 ? 15.133 -22.387 -10.728 1.00 91.56 113 TYR A N 1
ATOM 863 C CA . TYR A 1 113 ? 16.335 -22.910 -10.074 1.00 91.56 113 TYR A CA 1
ATOM 864 C C . TYR A 1 113 ? 16.213 -22.964 -8.551 1.00 91.56 113 TYR A C 1
ATOM 866 O O . TYR A 1 113 ? 16.861 -23.796 -7.923 1.00 91.56 113 TYR A O 1
ATOM 874 N N . TRP A 1 114 ? 15.369 -22.116 -7.964 1.00 80.75 114 TRP A N 1
ATOM 875 C CA . TRP A 1 114 ? 15.071 -22.115 -6.536 1.00 80.75 114 TRP A CA 1
ATOM 876 C C . TRP A 1 114 ? 13.629 -22.583 -6.314 1.00 80.75 114 TRP A C 1
ATOM 878 O O . TRP A 1 114 ? 12.688 -21.852 -6.623 1.00 80.75 114 TRP A O 1
ATOM 888 N N . LYS A 1 115 ? 13.482 -23.818 -5.816 1.00 56.41 115 LYS A N 1
ATOM 889 C CA . LYS A 1 115 ? 12.242 -24.358 -5.243 1.00 56.41 115 LYS A CA 1
ATOM 890 C C . LYS A 1 115 ? 12.323 -24.333 -3.726 1.00 56.41 115 LYS A C 1
ATOM 892 O O . LYS A 1 115 ? 13.407 -24.688 -3.212 1.00 56.41 115 LYS A O 1
#

Foldseek 3Di:
DLVVLVVQVVCVVVVDHDQAAEDAAPCLPDPVSQQVVQQLNQHKYWYWPDNPVVVLVVVLVVCCVVVVDVDSVRSCVVRTGTDDMHHHDPVCNVVSVVVSVVVVVVVVVVVVVPD

Radius of gyration: 17.63 Å; chains: 1; bounding box: 38×36×44 Å

Secondary structure (DSSP, 8-state):
-HHHHHHHHHHHHTT-----EEE-SGGGS-HHHHHHHHHHHTS-EEEES-S-HHHHHHHHHHHHHTTSSSSHHHHHHHH--EEEEEPPPGGGHHHHHHHHHHHHHHHHHHTTT--

Sequence (115 aa):
AAMIRRNIDTLKEYGISVSEIRALGGGARSPLWNQIKADMTGVPILTVENDETPAVGAAVLAGEGSGLFPDLKNATRQLVRIRESFSPNPAFISTYNEVYRRYCMLSDLLNKYWK

=== Feature glossary ===
Key to the feature types in this record:

— What the protein is —

Primary structure: the covalent order of the twenty standard amino acids along the backbone. Two proteins with the same sequence will (almost always) fold to the same structure; two with 30% identity often share a fold but not the details.

Database cross-references. InterPro integrates a dozen domain/family signature databases into unified entries with residue-range hits. GO terms attach function/process/location labels with evidence codes. CATH codes position the fold in a four-level structural taxonomy. Organism is the NCBI-taxonomy species name.

— Where its atoms are —

The mmCIF block holds the 3D Cartesian coordinates of each backbone atom (N, Cα, C, O) in ångströms. mmCIF is the PDB's canonical archive format — a tagged-loop text representation of the atomic model.

Six rendered views show the 3D structure from the faces of a cube — i.e. along ±x, ±y, ±z. Rendering representation is drawn randomly per protein from cartoon (secondary-structure ribbons), sticks (backbone bonds), or molecular surface; coloring is either N→C rainbow (blue at the N-terminus through red at the C-terminus) or one color per chain.

— Local backbone conformation —

DSSP 8-state secondary structure assigns each residue one of H (α-helix), G (3₁₀-helix), I (π-helix), E (extended β-strand), B (isolated β-bridge), T (hydrogen-bonded turn), S (bend), or '-' (coil). The assignment is computed from backbone hydrogen-bond geometry via the Kabsch–Sander algorithm.

P-SEA three-state annotation labels each residue as helix, strand, or coil based purely on the geometry of the Cα trace. It serves as a fallback when the full backbone (and thus DSSP) is unavailable.

The φ/ψ torsion pair specifies the backbone conformation at each residue. φ rotates about the N–Cα bond, ψ about the Cα–C bond. Steric clashes forbid most of the (φ, ψ) plane — the allowed regions (α-helix basin, β-sheet basin, left-handed helix) are the Ramachandran-allowed regions.

— Global shape and packing —

The geometric summary reports three shape descriptors. Rg (radius of gyration) measures how spread out the Cα atoms are about their centre of mass; compact globular proteins have small Rg, elongated or unfolded ones large. Cα contacts (<8 Å, |i−j|>4) count long-range residue pairs in spatial proximity — high for tightly packed folds, near zero for rods or random coil. The bounding-box extents give the protein's footprint along x, y, z in Å.

Accessible surface area quantifies burial. A residue with SASA near zero is packed into the hydrophobic core; one with SASA >100 Å² sits on the surface. Computed here via the Shrake–Rupley numerical algorithm with a 1.4 Å probe.

Plot images: a contact map (which residues are close in 3D, as an N×N binary image), a Ramachandran scatter (backbone torsion angles, revealing secondary-structure composition at a glance), and — for AlphaFold structures — a PAE heatmap (pairwise prediction confidence).

— Structural neighborhood —

The Foldseek 3Di string encodes local tertiary geometry as a 20-letter alphabet — one character per residue — derived from the relative positions of nearby Cα atoms. Unlike the amino-acid sequence, 3Di is a direct function of the 3D structure, so two proteins with the same fold have similar 3Di strings even at low sequence identity.

Nearest PDB neighbors are the top structural matches found by Foldseek when searching this structure against the entire Protein Data Bank. Each hit reports a TM-score (0 to 1; >0.5 almost always implies the same fold) and an E-value. These are *structural* homologs — they may share no detectable sequence similarity.

— Confidence and disorder —

For AlphaFold models, the B-factor field carries pLDDT — the model's own estimate of local accuracy on a 0–100 scale. Regions with pLDDT<50 should be treated as essentially unmodeled; they often correspond to intrinsically disordered segments.

B-factor (Debye–Waller factor) reflects atomic displacement in the crystal lattice. It is an experimental observable (units Å²), not a prediction; low values mean the atom is pinned down, high values mean it moves or is heterogeneous across the crystal.

Predicted aligned error is AlphaFold's pairwise confidence. Unlike pLDDT (per-residue), PAE is per-residue-pair and captures whether two parts of the structure are correctly placed relative to each other. Units are ångströms of expecte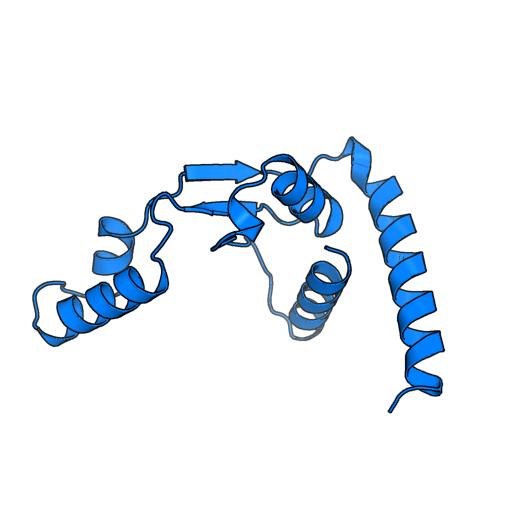d positional error.